Protein AF-I1BUH9-F1 (afdb_monomer_lite)

Foldseek 3Di:
DDDDDDPDDPPPDLALVPDDLDDDQPDWDWDFDQPPPPPPDDDDDDDDDDPPPPVRPRPRDTDRSVVVSVVVSVVVVVVSVVVVVVVVVVVVVVVVVVVVVVVVVVVVVVVVVVVVVVVVVVD

Secondary structure (DSSP, 8-state):
------S-------SGGGS-----TTS-EEEE---------------------------EEEE-HHHHHHHHHHHHHHHHHHHHHHHHHHHHHHHHHHHHHHHHHHHHHHHHHHHHHHHHH--

Structure (mmCIF, N/CA/C/O backbone):
data_AF-I1BUH9-F1
#
_entry.id   AF-I1BUH9-F1
#
loop_
_atom_site.group_PDB
_atom_site.id
_atom_site.type_symbol
_atom_site.label_atom_id
_atom_site.label_alt_id
_atom_site.label_comp_id
_atom_site.label_asym_id
_atom_site.label_entity_id
_atom_site.label_seq_id
_atom_site.pdbx_PDB_ins_code
_atom_site.Cartn_x
_atom_site.Cartn_y
_atom_site.Cartn_z
_atom_site.occupancy
_atom_site.B_iso_or_equiv
_atom_site.auth_seq_id
_atom_site.auth_comp_id
_atom_site.auth_asym_id
_atom_site.auth_atom_id
_atom_site.pdbx_PDB_model_num
ATOM 1 N N . MET A 1 1 ? 10.514 -6.310 28.762 1.00 48.34 1 MET A N 1
ATOM 2 C CA . MET A 1 1 ? 10.705 -7.370 27.747 1.00 48.34 1 MET A CA 1
ATOM 3 C C . MET A 1 1 ? 9.569 -7.241 26.749 1.00 48.34 1 MET A C 1
ATOM 5 O O . MET A 1 1 ? 8.426 -7.324 27.171 1.00 48.34 1 MET A O 1
ATOM 9 N N . LEU A 1 2 ? 9.858 -6.947 25.480 1.00 40.00 2 LEU A N 1
ATOM 10 C CA . LEU A 1 2 ? 8.830 -6.921 24.435 1.00 40.00 2 LEU A CA 1
ATOM 11 C C . LEU A 1 2 ? 8.452 -8.368 24.083 1.00 40.00 2 LEU A C 1
ATOM 13 O O . LEU A 1 2 ? 9.359 -9.196 23.963 1.00 40.00 2 LEU A O 1
ATOM 17 N N . PRO A 1 3 ? 7.158 -8.701 23.948 1.00 53.91 3 PRO A N 1
ATOM 18 C CA . PRO A 1 3 ? 6.758 -10.034 23.524 1.00 53.91 3 PRO A CA 1
ATOM 19 C C . PRO A 1 3 ? 7.336 -10.329 22.133 1.00 53.91 3 PRO A C 1
ATOM 21 O O . PRO A 1 3 ? 7.270 -9.502 21.224 1.00 53.91 3 PRO A O 1
ATOM 24 N N . ASN A 1 4 ? 7.943 -11.508 21.979 1.00 46.31 4 ASN A N 1
ATOM 25 C CA . ASN A 1 4 ? 8.429 -11.990 20.690 1.00 46.31 4 ASN A CA 1
ATOM 26 C C . ASN A 1 4 ? 7.223 -12.310 19.803 1.00 46.31 4 ASN A C 1
ATOM 28 O O . ASN A 1 4 ? 6.601 -13.362 19.949 1.00 46.31 4 ASN A O 1
ATOM 32 N N . PHE A 1 5 ? 6.895 -11.406 18.883 1.00 53.19 5 PHE A N 1
ATOM 33 C CA . PHE A 1 5 ? 5.903 -11.676 17.851 1.00 53.19 5 PHE A CA 1
ATOM 34 C C . PHE A 1 5 ? 6.463 -12.690 16.836 1.00 53.19 5 PHE A C 1
ATOM 36 O O . PHE A 1 5 ? 7.643 -12.603 16.474 1.00 53.19 5 PHE A O 1
ATOM 43 N N . PRO A 1 6 ? 5.657 -13.666 16.375 1.00 52.69 6 PRO A N 1
ATOM 44 C CA . PRO A 1 6 ? 6.102 -14.630 15.380 1.00 52.69 6 PRO A CA 1
ATOM 45 C C . PRO A 1 6 ? 6.550 -13.909 14.101 1.00 52.69 6 PRO A C 1
ATOM 47 O O . PRO A 1 6 ? 5.875 -13.023 13.585 1.00 52.69 6 PRO A O 1
ATOM 50 N N . LYS A 1 7 ? 7.738 -14.275 13.615 1.00 48.59 7 LYS A N 1
ATOM 51 C CA . LYS A 1 7 ? 8.553 -13.510 12.653 1.00 48.59 7 LYS A CA 1
ATOM 52 C C . LYS A 1 7 ? 8.069 -13.605 11.196 1.00 48.59 7 LYS A C 1
ATOM 54 O O . LYS A 1 7 ? 8.751 -13.154 10.281 1.00 48.59 7 LYS A O 1
ATOM 59 N N . ASN A 1 8 ? 6.920 -14.225 10.960 1.00 48.66 8 ASN A N 1
ATOM 60 C CA . ASN A 1 8 ? 6.481 -14.623 9.632 1.00 48.66 8 ASN A CA 1
ATOM 61 C C . ASN A 1 8 ? 4.973 -14.855 9.653 1.00 48.66 8 ASN A C 1
ATOM 63 O O . ASN A 1 8 ? 4.498 -15.987 9.697 1.00 48.66 8 ASN A O 1
ATOM 67 N N . PHE A 1 9 ? 4.231 -13.753 9.644 1.00 54.16 9 PHE A N 1
ATOM 68 C CA . PHE A 1 9 ? 2.841 -13.780 9.232 1.00 54.16 9 PHE A CA 1
ATOM 69 C C . PHE A 1 9 ? 2.788 -13.640 7.705 1.00 54.16 9 PHE A C 1
ATOM 71 O O . PHE A 1 9 ? 3.285 -12.654 7.158 1.00 54.16 9 PHE A O 1
ATOM 78 N N . ASP A 1 10 ? 2.198 -14.620 7.016 1.00 55.09 10 ASP A N 1
ATOM 79 C CA . ASP A 1 10 ? 1.766 -14.469 5.621 1.00 55.09 10 ASP A CA 1
ATOM 80 C C . ASP A 1 10 ? 0.558 -13.512 5.601 1.00 55.09 10 ASP A C 1
ATOM 82 O O . ASP A 1 10 ? -0.599 -13.923 5.548 1.00 55.09 10 ASP A O 1
ATOM 86 N N . ASN A 1 11 ? 0.823 -12.207 5.701 1.00 59.75 11 ASN A N 1
ATOM 87 C CA . ASN A 1 11 ? -0.192 -11.150 5.771 1.00 59.75 11 ASN A CA 1
ATOM 88 C C . ASN A 1 11 ? -0.791 -10.829 4.394 1.00 59.75 11 ASN A C 1
ATOM 90 O O . ASN A 1 11 ? -0.852 -9.676 3.987 1.00 59.75 11 ASN A O 1
ATOM 94 N N . LYS A 1 12 ? -1.274 -11.834 3.656 1.00 68.94 12 LYS A N 1
ATOM 95 C CA . LYS A 1 12 ? -2.058 -11.606 2.425 1.00 68.94 12 LYS A CA 1
ATOM 96 C C . LYS A 1 12 ? -3.529 -11.324 2.725 1.00 68.94 12 LYS A C 1
ATOM 98 O O . LYS A 1 12 ? -4.418 -11.812 2.028 1.00 68.94 12 LYS A O 1
ATOM 103 N N . VAL A 1 13 ? -3.780 -10.577 3.794 1.00 69.75 13 VAL A N 1
ATOM 104 C CA . VAL A 1 13 ? -5.131 -10.169 4.160 1.00 69.75 13 VAL A CA 1
ATOM 105 C C . VAL A 1 13 ? -5.577 -9.137 3.136 1.00 69.75 13 VAL A C 1
ATOM 107 O O . VAL A 1 13 ? -4.898 -8.146 2.912 1.00 69.75 13 VAL A O 1
ATOM 110 N N . THR A 1 14 ? -6.690 -9.410 2.467 1.00 75.69 14 THR A N 1
ATOM 111 C CA . THR A 1 14 ? -7.263 -8.520 1.436 1.00 75.69 14 THR A CA 1
ATOM 112 C C . THR A 1 14 ? -8.540 -7.841 1.909 1.00 75.69 14 THR A C 1
ATOM 114 O O . THR A 1 14 ? -9.010 -6.898 1.281 1.00 75.69 14 THR A O 1
ATOM 117 N N . ASP A 1 15 ? -9.088 -8.310 3.028 1.00 80.19 15 ASP A N 1
ATOM 118 C CA . ASP A 1 15 ? -10.300 -7.797 3.642 1.00 80.19 15 ASP A CA 1
ATOM 119 C C . ASP A 1 15 ? -10.179 -7.913 5.166 1.00 80.19 15 ASP A C 1
ATOM 121 O O . ASP A 1 15 ? -9.727 -8.929 5.699 1.00 80.19 15 ASP A O 1
ATOM 125 N N . VAL A 1 16 ? -10.621 -6.876 5.872 1.00 83.00 16 VAL A N 1
ATOM 126 C CA . VAL A 1 16 ? -10.657 -6.820 7.336 1.00 83.00 16 VAL A CA 1
ATOM 127 C C . VAL A 1 16 ? -11.573 -7.889 7.931 1.00 83.00 16 VAL A C 1
ATOM 129 O O . VAL A 1 16 ? -11.365 -8.294 9.072 1.00 83.00 16 VAL A O 1
ATOM 132 N N . SER A 1 17 ? -12.539 -8.414 7.169 1.00 83.25 17 SER A N 1
ATOM 133 C CA . SER A 1 17 ? -13.363 -9.562 7.583 1.00 83.25 17 SER A CA 1
ATOM 134 C C . SER A 1 17 ? -12.554 -10.832 7.894 1.00 83.25 17 SER A C 1
ATOM 136 O O . SER A 1 17 ? -13.023 -11.684 8.646 1.00 83.25 17 SER A O 1
ATOM 138 N N . GLN A 1 18 ? -11.333 -10.949 7.361 1.00 82.88 18 GLN A N 1
ATOM 139 C CA . GLN A 1 18 ? -10.429 -12.080 7.595 1.00 82.88 18 GLN A CA 1
ATOM 140 C C . GLN A 1 18 ? -9.637 -11.946 8.907 1.00 82.88 18 GLN A C 1
ATOM 142 O O . GLN A 1 18 ? -9.008 -12.912 9.342 1.00 82.88 18 GLN A O 1
ATOM 147 N N . LEU A 1 19 ? -9.646 -10.767 9.540 1.00 79.81 19 LEU A N 1
ATOM 148 C CA . LEU A 1 19 ? -8.978 -10.537 10.817 1.00 79.81 19 LEU A CA 1
ATOM 149 C C . LEU A 1 19 ? -9.874 -11.003 11.967 1.00 79.81 19 LEU A C 1
ATOM 151 O O . LEU A 1 19 ? -11.001 -10.530 12.121 1.00 79.81 19 LEU A O 1
ATOM 155 N N . ASN A 1 20 ? -9.354 -11.890 12.818 1.00 80.44 20 ASN A N 1
ATOM 156 C CA . ASN A 1 20 ? -10.025 -12.214 14.071 1.00 80.44 20 ASN A CA 1
ATOM 157 C C . ASN A 1 20 ? -9.719 -11.128 15.114 1.00 80.44 20 ASN A C 1
ATOM 159 O O . ASN A 1 20 ? -8.667 -11.149 15.748 1.00 80.44 20 ASN A O 1
ATOM 163 N N . LEU A 1 21 ? -10.635 -10.167 15.251 1.00 80.31 21 LEU A N 1
ATOM 164 C CA . LEU A 1 21 ? -10.574 -9.086 16.243 1.00 80.31 21 LEU A CA 1
ATOM 165 C C . LEU A 1 21 ? -11.442 -9.384 17.477 1.00 80.31 21 LEU A C 1
ATOM 167 O O . LEU A 1 21 ? -11.951 -8.460 18.115 1.00 80.31 21 LEU A O 1
ATOM 171 N N . GLU A 1 22 ? -11.689 -10.663 17.761 1.00 77.81 22 GLU A N 1
ATOM 172 C CA . GLU A 1 22 ? -12.429 -11.086 18.945 1.00 77.81 22 GLU A CA 1
ATOM 173 C C . GLU A 1 22 ? -11.651 -10.711 20.211 1.00 77.81 22 GLU A C 1
ATOM 175 O O . GLU A 1 22 ? -10.455 -10.973 20.340 1.00 77.81 22 GLU A O 1
ATOM 180 N N . ALA A 1 23 ? -12.347 -10.047 21.127 1.00 69.88 23 ALA A N 1
ATOM 181 C CA . ALA A 1 23 ? -11.841 -9.634 22.423 1.00 69.88 23 ALA A CA 1
ATOM 182 C C . ALA A 1 23 ? -12.916 -9.956 23.462 1.00 69.88 23 ALA A C 1
ATOM 184 O O . ALA A 1 23 ? -14.107 -9.873 23.151 1.00 69.88 23 ALA A O 1
ATOM 185 N N . ASP A 1 24 ? -12.500 -10.326 24.671 1.00 74.56 24 ASP A N 1
ATOM 186 C CA . ASP A 1 24 ? -13.423 -10.495 25.788 1.00 74.56 24 ASP A CA 1
ATOM 187 C C . ASP A 1 24 ? -13.983 -9.123 26.178 1.00 74.56 24 ASP A C 1
ATOM 189 O O . ASP A 1 24 ? -13.287 -8.289 26.749 1.00 74.56 24 ASP A O 1
ATOM 193 N N . GLU A 1 25 ? -15.242 -8.877 25.817 1.00 69.19 25 GLU A N 1
ATOM 194 C CA . GLU A 1 25 ? -15.931 -7.607 26.063 1.00 69.19 25 GLU A CA 1
ATOM 195 C C . GLU A 1 25 ? -16.269 -7.402 27.556 1.00 69.19 25 GLU A C 1
ATOM 197 O O . GLU A 1 25 ? -16.753 -6.333 27.926 1.00 69.19 25 GLU A O 1
ATOM 202 N N . SER A 1 26 ? -16.035 -8.406 28.417 1.00 67.12 26 SER A N 1
ATOM 203 C CA . SER A 1 26 ? -16.281 -8.325 29.864 1.00 67.12 26 SER A CA 1
ATOM 204 C C . SER A 1 26 ? -15.111 -7.747 30.667 1.00 67.12 26 SER A C 1
ATOM 206 O O . SER A 1 26 ? -15.296 -7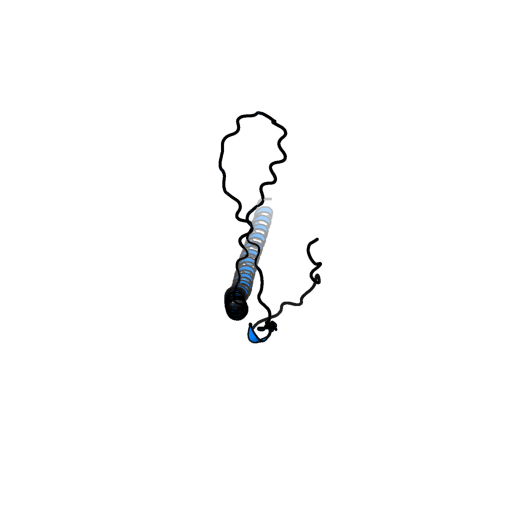.348 31.821 1.00 67.12 26 SER A O 1
ATOM 208 N N . GLU A 1 27 ? -13.923 -7.674 30.066 1.00 66.88 27 GLU A N 1
ATOM 209 C CA . GLU A 1 27 ? -12.716 -7.146 30.696 1.00 66.88 27 GLU A CA 1
ATOM 210 C C . GLU A 1 27 ? -12.583 -5.641 30.399 1.00 66.88 27 GLU A C 1
ATOM 212 O O . GLU A 1 27 ? -13.102 -5.137 29.409 1.00 66.88 27 GLU A O 1
ATOM 217 N N . MET A 1 28 ? -11.933 -4.871 31.269 1.00 67.94 28 MET A N 1
ATOM 218 C CA . MET A 1 28 ? -11.683 -3.448 31.022 1.00 67.94 28 MET A CA 1
ATOM 219 C C . MET A 1 28 ? -10.186 -3.255 30.787 1.00 67.94 28 MET A C 1
ATOM 221 O O . MET A 1 28 ? -9.378 -3.607 31.644 1.00 67.94 28 MET A O 1
ATOM 225 N N . ILE A 1 29 ? -9.800 -2.712 29.627 1.00 69.44 29 ILE A N 1
ATOM 226 C CA . ILE A 1 29 ? -8.384 -2.490 29.308 1.00 69.44 29 ILE A CA 1
ATOM 227 C C . ILE A 1 29 ? -7.918 -1.208 30.002 1.00 69.44 29 ILE A C 1
ATOM 229 O O . ILE A 1 29 ? -8.433 -0.119 29.741 1.00 69.44 29 ILE A O 1
ATOM 233 N N . VAL A 1 30 ? -6.920 -1.346 30.875 1.00 67.31 30 VAL A N 1
ATOM 234 C CA . VAL A 1 30 ? -6.196 -0.220 31.476 1.00 67.31 30 VAL A CA 1
ATOM 235 C C . VAL A 1 30 ? -5.092 0.210 30.513 1.00 67.31 30 VAL A C 1
ATOM 237 O O . VAL A 1 30 ? -4.158 -0.552 30.249 1.00 67.31 30 VAL A O 1
ATOM 240 N N . CYS A 1 31 ? -5.175 1.431 29.986 1.00 67.56 31 CYS A N 1
ATOM 241 C CA . CYS A 1 31 ? -4.102 2.023 29.195 1.00 67.56 31 CYS A CA 1
ATOM 242 C C . CYS A 1 31 ? -3.233 2.929 30.074 1.00 67.56 31 CYS A C 1
ATOM 244 O O . CYS A 1 31 ? -3.702 3.937 30.600 1.00 67.56 31 CYS A O 1
ATOM 246 N N . TYR A 1 32 ? -1.946 2.598 30.188 1.00 63.91 32 TYR A N 1
ATOM 247 C CA . TYR A 1 32 ? -0.956 3.458 30.835 1.00 63.91 32 TYR A CA 1
ATOM 248 C C . TYR A 1 32 ? -0.379 4.421 29.803 1.00 63.91 32 TYR A C 1
ATOM 250 O O . TYR A 1 32 ? 0.521 4.072 29.037 1.00 63.91 32 TYR A O 1
ATOM 258 N N . THR A 1 33 ? -0.897 5.643 29.759 1.00 64.75 33 THR A N 1
ATOM 259 C CA . THR A 1 33 ? -0.273 6.704 28.969 1.00 64.75 33 THR A CA 1
ATOM 260 C C . THR A 1 33 ? 0.798 7.382 29.808 1.00 64.75 33 THR A C 1
ATOM 262 O O . THR A 1 33 ? 0.496 8.035 30.804 1.00 64.75 33 THR A O 1
ATOM 265 N N . THR A 1 34 ? 2.063 7.245 29.416 1.00 68.25 34 THR A N 1
ATOM 266 C CA . THR A 1 34 ? 3.134 8.065 29.985 1.00 68.25 34 THR A CA 1
ATOM 267 C C . THR A 1 34 ? 3.032 9.454 29.367 1.00 68.25 34 THR A C 1
ATOM 269 O O . THR A 1 34 ? 3.420 9.664 28.218 1.00 68.25 34 THR A O 1
ATOM 272 N N . SER A 1 35 ? 2.472 10.407 30.107 1.00 62.06 35 SER A N 1
ATOM 273 C CA . SER A 1 35 ? 2.553 11.824 29.772 1.00 62.06 35 SER A CA 1
ATOM 274 C C . SER A 1 35 ? 4.013 12.254 29.908 1.00 62.06 35 SER A C 1
ATOM 276 O O . SER A 1 35 ? 4.491 12.575 30.991 1.00 62.06 35 SER A O 1
ATOM 278 N N . ALA A 1 36 ? 4.758 12.217 28.802 1.00 57.59 36 ALA A N 1
ATOM 279 C CA . ALA A 1 36 ? 6.030 12.914 28.728 1.00 57.59 36 ALA A CA 1
ATOM 280 C C . ALA A 1 36 ? 5.724 14.407 28.894 1.00 57.59 36 ALA A C 1
ATOM 282 O O . ALA A 1 36 ? 5.165 15.045 28.005 1.00 57.59 36 ALA A O 1
ATOM 283 N N . THR A 1 37 ? 5.999 14.954 30.075 1.00 49.44 37 THR A N 1
ATOM 284 C CA . THR A 1 37 ? 5.977 16.395 30.290 1.00 49.44 37 THR A CA 1
ATOM 285 C C . THR A 1 37 ? 7.128 16.977 29.488 1.00 49.44 37 THR A C 1
ATOM 287 O O . THR A 1 37 ? 8.293 16.764 29.820 1.00 49.44 37 THR A O 1
ATOM 290 N N . ASN A 1 38 ? 6.795 17.677 28.407 1.00 50.69 38 ASN A N 1
ATOM 291 C CA . ASN A 1 38 ? 7.728 18.441 27.588 1.00 50.69 38 ASN A CA 1
ATOM 292 C C . ASN A 1 38 ? 8.243 19.640 28.410 1.00 50.69 38 ASN A C 1
ATOM 294 O O . ASN A 1 38 ? 7.873 20.779 28.140 1.00 50.69 38 ASN A O 1
ATOM 298 N N . ASN A 1 39 ? 9.045 19.405 29.448 1.00 51.44 39 ASN A N 1
ATOM 299 C CA . ASN A 1 39 ? 9.816 20.474 30.068 1.00 51.44 39 ASN A CA 1
ATOM 300 C C . ASN A 1 39 ? 11.027 20.732 29.172 1.00 51.44 39 ASN A C 1
ATOM 302 O O . ASN A 1 39 ? 12.093 20.140 29.326 1.00 51.44 39 ASN A O 1
ATOM 306 N N . GLU A 1 40 ? 10.824 21.594 28.180 1.00 52.09 40 GLU A N 1
ATOM 307 C CA . GLU A 1 40 ? 11.897 22.377 27.582 1.00 52.09 40 GLU A CA 1
ATOM 308 C C . GLU A 1 40 ? 12.394 23.349 28.664 1.00 52.09 40 GLU A C 1
ATOM 310 O O . GLU A 1 40 ? 11.884 24.457 28.793 1.00 52.09 40 GLU A O 1
ATOM 315 N N . GLU A 1 41 ? 13.342 22.914 29.498 1.00 41.16 41 GLU A N 1
ATOM 316 C CA . GLU A 1 41 ? 14.046 23.809 30.415 1.00 41.16 41 GLU A CA 1
ATOM 317 C C . GLU A 1 41 ? 15.557 23.679 30.215 1.00 41.16 41 GLU A C 1
ATOM 319 O O . GLU A 1 41 ? 16.170 22.617 30.317 1.00 41.16 41 GLU A O 1
ATOM 324 N N . THR A 1 42 ? 16.104 24.820 29.821 1.00 43.38 42 THR A N 1
ATOM 325 C CA . THR A 1 42 ? 17.498 25.228 29.707 1.00 43.38 42 THR A CA 1
ATOM 326 C C . THR A 1 42 ? 18.472 24.526 30.649 1.00 43.38 42 THR A C 1
ATOM 328 O O . THR A 1 42 ? 18.273 24.446 31.855 1.00 43.38 42 THR A O 1
ATOM 331 N N . ALA A 1 43 ? 19.602 24.124 30.068 1.00 53.28 43 ALA A N 1
ATOM 332 C CA . ALA A 1 43 ? 20.801 23.733 30.783 1.00 53.28 43 ALA A CA 1
ATOM 333 C C . ALA A 1 43 ? 21.286 24.849 31.723 1.00 53.28 43 ALA A C 1
ATOM 335 O O . ALA A 1 43 ? 21.774 25.878 31.261 1.00 53.28 43 ALA A O 1
ATOM 336 N N . GLU A 1 44 ? 21.262 24.591 33.026 1.00 39.38 44 GLU A N 1
ATOM 337 C CA . GLU A 1 44 ? 22.225 25.160 33.963 1.00 39.38 44 GLU A CA 1
ATOM 338 C C . GLU A 1 44 ? 22.487 24.131 35.066 1.00 39.38 44 GLU A C 1
ATOM 340 O O . GLU A 1 44 ? 21.572 23.585 35.677 1.00 39.38 44 GLU A O 1
ATOM 345 N N . GLY A 1 45 ? 23.756 23.761 35.219 1.00 43.56 45 GLY A N 1
ATOM 346 C CA . GLY A 1 45 ? 24.164 22.669 36.087 1.00 43.56 45 GLY A CA 1
ATOM 347 C C . GLY A 1 45 ? 23.995 22.991 37.567 1.00 43.56 45 GLY A C 1
ATOM 348 O O . GLY A 1 45 ? 24.335 24.083 38.005 1.00 43.56 45 GLY A O 1
ATOM 349 N N . ASN A 1 46 ? 23.554 21.991 38.327 1.00 41.47 46 ASN A N 1
ATOM 350 C CA . ASN A 1 46 ? 24.125 21.571 39.607 1.00 41.47 46 ASN A CA 1
ATOM 351 C C . ASN A 1 46 ? 23.552 20.184 39.934 1.00 41.47 46 ASN A C 1
ATOM 353 O O . ASN A 1 46 ? 22.342 19.985 39.903 1.00 41.47 46 ASN A O 1
ATOM 357 N N . ILE A 1 47 ? 24.431 19.210 40.181 1.00 51.38 47 ILE A N 1
ATOM 358 C CA . ILE A 1 47 ? 24.049 17.871 40.642 1.00 51.38 47 ILE A CA 1
ATOM 359 C C . ILE A 1 47 ? 23.795 17.999 42.142 1.00 51.38 47 ILE A C 1
ATOM 361 O O . ILE A 1 47 ? 24.748 18.117 42.910 1.00 51.38 47 ILE A O 1
ATOM 365 N N . ASP A 1 48 ? 22.522 18.017 42.528 1.00 43.12 48 ASP A N 1
ATOM 366 C CA . ASP A 1 48 ? 22.093 17.759 43.899 1.00 43.12 48 ASP A CA 1
ATOM 367 C C . ASP A 1 48 ? 21.396 16.395 43.928 1.00 43.12 48 ASP A C 1
ATOM 369 O O . ASP A 1 48 ? 20.473 16.124 43.155 1.00 43.12 48 ASP A O 1
ATOM 373 N N . GLU A 1 49 ? 21.916 15.504 44.768 1.00 51.78 49 GLU A N 1
ATOM 374 C CA . GLU A 1 49 ? 21.426 14.144 44.956 1.00 51.78 49 GLU A CA 1
ATOM 375 C C . GLU A 1 49 ? 20.119 14.195 45.746 1.00 51.78 49 GLU A C 1
ATOM 377 O O . GLU A 1 49 ? 20.098 14.101 46.970 1.00 51.78 49 GLU A O 1
ATOM 382 N N . THR A 1 50 ? 18.998 14.320 45.043 1.00 44.81 50 THR A N 1
ATOM 383 C CA . THR A 1 50 ? 17.704 13.946 45.608 1.00 44.81 50 THR A CA 1
ATOM 384 C C . THR A 1 50 ? 17.079 12.934 44.666 1.00 44.81 50 THR A C 1
ATOM 386 O O . THR A 1 50 ? 16.758 13.258 43.525 1.00 44.81 50 THR A O 1
ATOM 389 N N . GLU A 1 51 ? 16.935 11.687 45.121 1.00 51.75 51 GLU A N 1
ATOM 390 C CA . GLU A 1 51 ? 16.022 10.727 44.501 1.00 51.75 51 GLU A CA 1
ATOM 391 C C . GLU A 1 51 ? 14.594 11.276 44.657 1.00 51.75 51 GLU A C 1
ATOM 393 O O . GLU A 1 51 ? 13.819 10.847 45.514 1.00 51.75 51 GLU A O 1
ATOM 398 N N . GLU A 1 52 ? 14.232 12.265 43.837 1.00 40.69 52 GLU A N 1
ATOM 399 C CA . GLU A 1 52 ? 12.839 12.527 43.542 1.00 40.69 52 GLU A CA 1
ATOM 400 C C . GLU A 1 52 ? 12.343 11.313 42.769 1.00 40.69 52 GLU A C 1
ATOM 402 O O . GLU A 1 52 ? 12.482 11.174 41.554 1.00 40.69 52 GLU A O 1
ATOM 407 N N . ASN A 1 53 ? 11.744 10.404 43.526 1.00 48.94 53 ASN A N 1
ATOM 408 C CA . ASN A 1 53 ? 10.580 9.673 43.086 1.00 48.94 53 ASN A CA 1
ATOM 409 C C . ASN A 1 53 ? 9.591 10.686 42.470 1.00 48.94 53 ASN A C 1
ATOM 411 O O . ASN A 1 53 ? 8.663 11.170 43.124 1.00 48.94 53 ASN A O 1
ATOM 415 N N . VAL A 1 54 ? 9.792 11.015 41.194 1.00 46.38 54 VAL A N 1
ATOM 416 C CA . VAL A 1 54 ? 8.734 11.520 40.340 1.00 46.38 54 VAL A CA 1
ATOM 417 C C . VAL A 1 54 ? 7.788 10.340 40.206 1.00 46.38 54 VAL A C 1
ATOM 419 O O . VAL A 1 54 ? 7.927 9.500 39.315 1.00 46.38 54 VAL A O 1
ATOM 422 N N . ASN A 1 55 ? 6.849 10.250 41.148 1.00 52.50 55 ASN A N 1
ATOM 423 C CA . ASN A 1 55 ? 5.648 9.446 41.026 1.00 52.50 55 ASN A CA 1
ATOM 424 C C . ASN A 1 55 ? 4.962 9.986 39.770 1.00 52.50 55 ASN A C 1
ATOM 426 O O . ASN A 1 55 ? 4.167 10.925 39.837 1.00 52.50 55 ASN A O 1
ATOM 430 N N . THR A 1 56 ? 5.348 9.462 38.605 1.00 51.56 56 THR A N 1
ATOM 431 C CA . THR A 1 56 ? 4.657 9.718 37.351 1.00 51.56 56 THR A CA 1
ATOM 432 C C . THR A 1 56 ? 3.221 9.311 37.627 1.00 51.56 56 THR A C 1
ATOM 434 O O . THR A 1 56 ? 2.938 8.142 37.883 1.00 51.56 56 THR A O 1
ATOM 437 N N . LYS A 1 57 ? 2.322 10.296 37.724 1.00 53.59 57 LYS A N 1
ATOM 438 C CA . LYS A 1 57 ? 0.888 10.043 37.817 1.00 53.59 57 LYS A CA 1
ATOM 439 C C . LYS A 1 57 ? 0.523 9.391 36.495 1.00 53.59 57 LYS A C 1
ATOM 441 O O . LYS A 1 57 ? 0.319 10.072 35.496 1.00 53.59 57 LYS A O 1
ATOM 446 N N . GLN A 1 58 ? 0.596 8.068 36.463 1.00 55.75 58 GLN A N 1
ATOM 447 C CA . GLN A 1 58 ? 0.078 7.289 35.363 1.00 55.75 58 GLN A CA 1
ATOM 448 C C . GLN A 1 58 ? -1.432 7.418 35.486 1.00 55.75 58 GLN A C 1
ATOM 450 O O . GLN A 1 58 ? -2.047 6.751 36.313 1.00 55.75 58 GLN A O 1
ATOM 455 N N . ASP A 1 59 ? -2.005 8.363 34.747 1.00 58.41 59 ASP A N 1
ATOM 456 C CA . ASP A 1 59 ? -3.451 8.435 34.610 1.00 58.41 59 ASP A CA 1
ATOM 457 C C . ASP A 1 59 ? -3.881 7.144 33.910 1.00 58.41 59 ASP A C 1
ATOM 459 O O . ASP A 1 59 ? -3.594 6.926 32.730 1.00 58.41 59 ASP A O 1
ATOM 463 N N . GLU A 1 60 ? -4.498 6.244 34.677 1.00 61.09 60 GLU A N 1
ATOM 464 C CA . GLU A 1 60 ? -5.125 5.037 34.154 1.00 61.09 60 GLU A CA 1
ATOM 465 C C . GLU A 1 60 ? -6.298 5.470 33.276 1.00 61.09 60 GLU A C 1
ATOM 467 O O . GLU A 1 60 ? -7.368 5.844 33.764 1.00 61.09 60 GLU A O 1
ATOM 472 N N . GLN A 1 61 ? -6.086 5.465 31.961 1.00 66.62 61 GLN A N 1
ATOM 473 C CA . GLN A 1 61 ? -7.152 5.747 31.019 1.00 66.62 61 GLN A CA 1
ATOM 474 C C . GLN A 1 61 ? -7.894 4.446 30.736 1.00 66.62 61 GLN A C 1
ATOM 476 O O . GLN A 1 61 ? -7.365 3.523 30.114 1.00 66.62 61 GLN A O 1
ATOM 481 N N . TYR A 1 62 ? -9.133 4.383 31.206 1.00 66.44 62 TYR A N 1
ATOM 482 C CA . TYR A 1 62 ? -10.042 3.294 30.892 1.00 66.44 62 TYR A CA 1
ATOM 483 C C . TYR A 1 62 ? -10.653 3.527 29.516 1.00 66.44 62 TYR A C 1
ATOM 485 O O . TYR A 1 62 ? -11.358 4.515 29.300 1.00 66.44 62 TYR A O 1
ATOM 493 N N . VAL A 1 63 ? -10.342 2.636 28.576 1.00 69.06 63 VAL A N 1
ATOM 494 C CA . VAL A 1 63 ? -10.848 2.704 27.202 1.00 69.06 63 VAL A CA 1
ATOM 495 C C . VAL A 1 63 ? -11.803 1.540 26.975 1.00 69.06 63 VAL A C 1
ATOM 497 O O . VAL A 1 63 ? -11.489 0.396 27.303 1.00 69.06 63 VAL A O 1
ATOM 500 N N . ASP A 1 64 ? -12.974 1.837 26.416 1.00 81.94 64 ASP A N 1
ATOM 501 C CA . ASP A 1 64 ? -13.972 0.827 26.076 1.00 81.94 64 ASP A CA 1
ATOM 502 C C . ASP A 1 64 ? -13.414 -0.140 25.016 1.00 81.94 64 ASP A C 1
ATOM 504 O O . ASP A 1 64 ? -12.978 0.274 23.936 1.00 81.94 64 ASP A O 1
ATOM 508 N N . ILE A 1 65 ? -13.440 -1.442 25.316 1.00 83.00 65 ILE A N 1
ATOM 509 C CA . ILE A 1 65 ? -12.984 -2.505 24.411 1.00 83.00 65 ILE A CA 1
ATOM 510 C C . ILE A 1 65 ? -13.761 -2.470 23.094 1.00 83.00 65 ILE A C 1
ATOM 512 O O . ILE A 1 65 ? -13.173 -2.676 22.025 1.00 83.00 65 ILE A O 1
ATOM 516 N N . VAL A 1 66 ? -15.061 -2.167 23.141 1.00 83.12 66 VAL A N 1
ATOM 517 C CA . VAL A 1 66 ? -15.904 -2.092 21.942 1.00 83.12 66 VAL A CA 1
ATOM 518 C C . VAL A 1 66 ? -15.430 -0.959 21.032 1.00 83.12 66 VAL A C 1
ATOM 520 O O . VAL A 1 66 ? -15.301 -1.146 19.816 1.00 83.12 66 VAL A O 1
ATOM 523 N N . GLU A 1 67 ? -15.110 0.197 21.615 1.00 85.62 67 GLU A N 1
ATOM 524 C CA . GLU A 1 67 ? -14.557 1.338 20.890 1.00 85.62 67 GLU A CA 1
ATOM 525 C C . GLU A 1 67 ? -13.156 1.039 20.337 1.00 85.62 67 GLU A C 1
ATOM 527 O O . GLU A 1 67 ? -12.890 1.307 19.161 1.00 85.62 67 GLU A O 1
ATOM 532 N N . CYS A 1 68 ? -12.279 0.421 21.133 1.00 84.50 68 CYS A N 1
ATOM 533 C CA . CYS A 1 68 ? -10.952 -0.019 20.695 1.00 84.50 68 CYS A CA 1
ATOM 534 C C . CYS A 1 68 ? -11.032 -0.946 19.481 1.00 84.50 68 CYS A C 1
ATOM 536 O O . CYS A 1 68 ? -10.358 -0.707 18.477 1.00 84.50 68 CYS A O 1
ATOM 538 N N . ARG A 1 69 ? -11.898 -1.966 19.525 1.00 85.31 69 ARG A N 1
ATOM 539 C CA . ARG A 1 69 ? -12.098 -2.898 18.407 1.00 85.31 69 ARG A CA 1
ATOM 540 C C . ARG A 1 69 ? -12.567 -2.174 17.150 1.00 85.31 69 ARG A C 1
ATOM 542 O O . ARG A 1 69 ? -12.099 -2.476 16.051 1.00 85.31 69 ARG A O 1
ATOM 549 N N . LYS A 1 70 ? -13.485 -1.217 17.301 1.00 88.88 70 LYS A N 1
ATOM 550 C CA . LYS A 1 70 ? -13.981 -0.407 16.185 1.00 88.88 70 LYS A CA 1
ATOM 551 C C . LYS A 1 70 ? -12.858 0.419 15.554 1.00 88.88 70 LYS A C 1
ATOM 553 O O . LYS A 1 70 ? -12.667 0.339 14.344 1.00 88.88 70 LYS A O 1
ATOM 558 N N . ARG A 1 71 ? -12.079 1.146 16.360 1.00 90.75 71 ARG A N 1
ATOM 559 C CA . ARG A 1 71 ? -10.938 1.945 15.876 1.00 90.75 71 ARG A CA 1
ATOM 560 C C . ARG A 1 71 ? -9.884 1.076 15.193 1.00 90.75 71 ARG A C 1
ATOM 562 O O . ARG A 1 71 ? -9.330 1.468 14.172 1.00 90.75 71 ARG A O 1
ATOM 569 N N . LEU A 1 72 ? -9.632 -0.118 15.728 1.00 89.25 72 LEU A N 1
ATOM 570 C CA . LEU A 1 72 ? -8.693 -1.069 15.141 1.00 89.25 72 LEU A CA 1
ATOM 571 C C . LEU A 1 72 ? -9.167 -1.538 13.757 1.00 89.25 72 LEU A C 1
ATOM 573 O O . LEU A 1 72 ? -8.381 -1.543 12.813 1.00 89.25 72 LEU A O 1
ATOM 577 N N . ARG A 1 73 ? -10.459 -1.870 13.618 1.00 90.81 73 ARG A N 1
ATOM 578 C CA . ARG A 1 73 ? -11.079 -2.211 12.328 1.00 90.81 73 ARG A CA 1
ATOM 579 C C . ARG A 1 73 ? -10.893 -1.084 11.309 1.00 90.81 73 ARG A C 1
ATOM 581 O O . ARG A 1 73 ? -10.379 -1.343 10.228 1.00 90.81 73 ARG A O 1
ATOM 588 N N . GLU A 1 74 ? -11.239 0.150 11.671 1.00 92.44 74 GLU A N 1
ATOM 589 C CA . GLU A 1 74 ? -11.102 1.327 10.794 1.00 92.44 74 GLU A CA 1
ATOM 590 C C . GLU A 1 74 ? -9.641 1.573 10.371 1.00 92.44 74 GLU A C 1
ATOM 592 O O . GLU A 1 74 ? -9.359 1.891 9.211 1.00 92.44 74 GLU A O 1
ATOM 597 N N . ALA A 1 75 ? -8.688 1.386 11.290 1.00 90.69 75 ALA A N 1
ATOM 598 C CA . ALA A 1 75 ? -7.265 1.510 10.989 1.00 90.69 75 ALA A CA 1
ATOM 599 C C . ALA A 1 75 ? -6.809 0.456 9.966 1.00 90.69 75 ALA A C 1
ATOM 601 O O . ALA A 1 75 ? -6.128 0.799 9.000 1.00 90.69 75 ALA A O 1
ATOM 602 N N . TYR A 1 76 ? -7.223 -0.804 10.131 1.00 89.12 76 TYR A N 1
ATOM 603 C CA . TYR A 1 76 ? -6.913 -1.865 9.169 1.00 89.12 76 TYR A CA 1
ATOM 604 C C . TYR A 1 76 ? -7.574 -1.642 7.808 1.00 89.12 76 TYR A C 1
ATOM 606 O O . TYR A 1 76 ? -6.922 -1.852 6.789 1.00 89.12 76 TYR A O 1
ATOM 614 N N . GLU A 1 77 ? -8.823 -1.171 7.772 1.00 89.38 77 GLU A N 1
ATOM 615 C CA . GLU A 1 77 ? -9.504 -0.813 6.519 1.00 89.38 77 GLU A CA 1
ATOM 616 C C . GLU A 1 77 ? -8.725 0.280 5.781 1.00 89.38 77 GLU A C 1
ATOM 618 O O . GLU A 1 77 ? -8.497 0.186 4.576 1.00 89.38 77 GLU A O 1
ATOM 623 N N . THR A 1 78 ? -8.244 1.279 6.523 1.00 89.44 78 THR A N 1
ATOM 624 C CA . THR A 1 78 ? -7.430 2.368 5.978 1.00 89.44 78 THR A CA 1
ATOM 625 C C . THR A 1 78 ? -6.104 1.852 5.421 1.00 89.44 78 THR A C 1
ATOM 627 O O . THR A 1 78 ? -5.740 2.196 4.299 1.00 89.44 78 THR A O 1
ATOM 630 N N . ILE A 1 79 ? -5.387 1.010 6.172 1.00 86.69 79 ILE A N 1
ATOM 631 C CA . ILE A 1 79 ? -4.107 0.433 5.734 1.00 86.69 79 ILE A CA 1
ATOM 632 C C . ILE A 1 79 ? -4.303 -0.390 4.456 1.00 86.69 79 ILE A C 1
ATOM 634 O O . ILE A 1 79 ? -3.609 -0.145 3.470 1.00 86.69 79 ILE A O 1
ATOM 638 N N . LEU A 1 80 ? -5.290 -1.291 4.432 1.00 83.94 80 LEU A N 1
ATOM 639 C CA . LEU A 1 80 ? -5.574 -2.137 3.268 1.00 83.94 80 LEU A CA 1
ATOM 640 C C . LEU A 1 80 ? -5.999 -1.325 2.041 1.00 83.94 80 LEU A C 1
ATOM 642 O O . LEU A 1 80 ? -5.575 -1.628 0.924 1.00 83.94 80 LEU A O 1
ATOM 646 N N . MET A 1 81 ? -6.792 -0.267 2.238 1.00 81.81 81 MET A N 1
ATOM 647 C CA . MET A 1 81 ? -7.188 0.639 1.160 1.00 81.81 81 MET A CA 1
ATOM 648 C C . MET A 1 81 ? -5.979 1.300 0.492 1.00 81.81 81 MET A C 1
ATOM 650 O O . MET A 1 81 ? -6.035 1.556 -0.707 1.00 81.81 81 MET A O 1
ATOM 654 N N . TYR A 1 82 ? -4.902 1.586 1.229 1.00 76.69 82 TYR A N 1
ATOM 655 C CA . TYR A 1 82 ? -3.691 2.184 0.660 1.00 76.69 82 TYR A CA 1
ATOM 656 C C . TYR A 1 82 ? -2.677 1.151 0.162 1.00 76.69 82 TYR A C 1
ATOM 658 O O . TYR A 1 82 ? -1.979 1.425 -0.810 1.00 76.69 82 TYR A O 1
ATOM 666 N N . GLU A 1 83 ? -2.609 -0.037 0.758 1.00 77.31 83 GLU A N 1
ATOM 667 C CA . GLU A 1 83 ? -1.662 -1.084 0.362 1.00 77.31 83 GLU A CA 1
ATOM 668 C C . GLU A 1 83 ? -1.939 -1.622 -1.054 1.00 77.31 83 GLU A C 1
ATOM 670 O O . GLU A 1 83 ? -1.020 -1.716 -1.870 1.00 77.31 83 GLU A O 1
ATOM 675 N N . VAL A 1 84 ? -3.208 -1.884 -1.398 1.00 69.12 84 VAL A N 1
ATOM 676 C CA . VAL A 1 84 ? -3.584 -2.438 -2.716 1.00 69.12 84 VAL A CA 1
ATOM 677 C C . VAL A 1 84 ? -3.261 -1.481 -3.883 1.00 69.12 84 VAL A C 1
ATOM 679 O O . VAL A 1 84 ? -2.627 -1.913 -4.849 1.00 69.12 84 VAL A O 1
ATOM 682 N N . PRO A 1 85 ? -3.616 -0.179 -3.840 1.00 68.94 85 PRO A N 1
ATOM 683 C CA . PRO A 1 85 ? -3.246 0.767 -4.892 1.00 68.94 85 PRO A CA 1
ATOM 684 C C . PRO A 1 85 ? -1.742 1.015 -5.002 1.00 68.94 85 PRO A C 1
ATOM 686 O O . PRO A 1 85 ? -1.270 1.325 -6.097 1.00 68.94 85 PRO A O 1
ATOM 689 N N . LEU A 1 86 ? -0.994 0.921 -3.895 1.00 71.00 86 LEU A N 1
ATOM 690 C CA . LEU A 1 86 ? 0.457 1.108 -3.911 1.00 71.00 86 LEU A CA 1
ATOM 691 C C . LEU A 1 86 ? 1.150 -0.006 -4.699 1.00 71.00 86 LEU A C 1
ATOM 693 O O . LEU A 1 86 ? 2.005 0.307 -5.524 1.00 71.00 86 LEU A O 1
ATOM 697 N N . ASP A 1 87 ? 0.730 -1.264 -4.543 1.00 78.00 87 ASP A N 1
ATOM 698 C CA . ASP A 1 87 ? 1.284 -2.386 -5.317 1.00 78.00 87 ASP A CA 1
ATOM 699 C C . ASP A 1 87 ? 1.019 -2.226 -6.827 1.00 78.00 87 ASP A C 1
ATOM 701 O O . ASP A 1 87 ? 1.922 -2.359 -7.661 1.00 78.00 87 ASP A O 1
ATOM 705 N N . ASP A 1 88 ? -0.202 -1.833 -7.202 1.00 80.44 88 ASP A N 1
ATOM 706 C CA . ASP A 1 88 ? -0.557 -1.579 -8.602 1.00 80.44 88 ASP A CA 1
ATOM 707 C C . ASP A 1 88 ? 0.199 -0.376 -9.196 1.00 80.44 88 ASP A C 1
ATOM 709 O O . ASP A 1 88 ? 0.629 -0.401 -10.362 1.00 80.44 88 ASP A O 1
ATOM 713 N N . LEU A 1 89 ? 0.393 0.684 -8.405 1.00 85.69 89 LEU A N 1
ATOM 714 C CA . LEU A 1 89 ? 1.158 1.862 -8.805 1.00 85.69 89 LEU A CA 1
ATOM 715 C C . LEU A 1 89 ? 2.641 1.529 -8.988 1.00 85.69 89 LEU A C 1
ATOM 717 O O . LEU A 1 89 ? 3.215 1.876 -10.027 1.00 85.69 89 LEU A O 1
ATOM 721 N N . ASP A 1 90 ? 3.240 0.813 -8.040 1.00 86.31 90 ASP A N 1
ATOM 722 C CA . ASP A 1 90 ? 4.625 0.350 -8.111 1.00 86.31 90 ASP A CA 1
ATOM 723 C C . ASP A 1 90 ? 4.829 -0.560 -9.318 1.00 86.31 90 ASP A C 1
ATOM 725 O O . ASP A 1 90 ? 5.768 -0.376 -10.101 1.00 86.31 90 ASP A O 1
ATOM 729 N N . ARG A 1 91 ? 3.893 -1.481 -9.568 1.00 84.88 91 ARG A N 1
ATOM 730 C CA . ARG A 1 91 ? 3.913 -2.348 -10.749 1.00 84.88 91 ARG A CA 1
ATOM 731 C C . ARG A 1 91 ? 3.873 -1.544 -12.050 1.00 84.88 91 ARG A C 1
ATOM 733 O O . ARG A 1 91 ? 4.596 -1.868 -13.005 1.00 84.88 91 ARG A O 1
ATOM 740 N N . LYS A 1 92 ? 3.062 -0.483 -12.113 1.00 92.12 92 LYS A N 1
ATOM 741 C CA . LYS A 1 92 ? 2.972 0.412 -13.279 1.00 92.12 92 LYS A CA 1
ATOM 742 C C . LYS A 1 92 ? 4.253 1.220 -13.476 1.00 92.12 92 LYS A C 1
ATOM 744 O O . LYS A 1 92 ? 4.761 1.278 -14.602 1.00 92.12 92 LYS A O 1
ATOM 749 N N . LEU A 1 93 ? 4.796 1.794 -12.404 1.00 92.25 93 LEU A N 1
ATOM 750 C CA . LEU A 1 93 ? 6.050 2.545 -12.427 1.00 92.25 93 LEU A CA 1
ATOM 751 C C . LEU A 1 93 ? 7.204 1.652 -12.885 1.00 92.25 93 LEU A C 1
ATOM 753 O O . LEU A 1 93 ? 7.948 1.997 -13.805 1.00 92.25 93 LEU A O 1
ATOM 757 N N . HIS A 1 94 ? 7.294 0.453 -12.318 1.00 92.19 94 HIS A N 1
ATOM 758 C CA . HIS A 1 94 ? 8.315 -0.519 -12.662 1.00 92.19 94 HIS A CA 1
ATOM 759 C C . HIS A 1 94 ? 8.226 -0.932 -14.144 1.00 92.19 94 HIS A C 1
ATOM 761 O O . HIS A 1 94 ? 9.244 -1.017 -14.837 1.00 92.19 94 HIS A O 1
ATOM 767 N N . ARG A 1 95 ? 7.015 -1.118 -14.695 1.00 92.44 95 ARG A N 1
ATOM 768 C CA . ARG A 1 95 ? 6.827 -1.342 -16.142 1.00 92.44 95 ARG A CA 1
ATOM 769 C C . ARG A 1 95 ? 7.327 -0.159 -16.976 1.00 92.44 95 ARG A C 1
ATOM 771 O O . ARG A 1 95 ? 7.960 -0.373 -18.008 1.00 92.44 95 ARG A O 1
ATOM 778 N N . GLN A 1 96 ? 7.057 1.071 -16.546 1.00 96.25 96 GLN A N 1
ATOM 779 C CA . GLN A 1 96 ? 7.466 2.277 -17.265 1.00 96.25 96 GLN A CA 1
ATOM 780 C C . GLN A 1 96 ? 8.987 2.464 -17.281 1.00 96.25 96 GLN A C 1
ATOM 782 O O . GLN A 1 96 ? 9.547 2.783 -18.331 1.00 96.25 96 GLN A O 1
ATOM 787 N N . ILE A 1 97 ? 9.656 2.220 -16.151 1.00 95.56 97 ILE A N 1
ATOM 788 C CA . ILE A 1 97 ? 11.121 2.260 -16.052 1.00 95.56 97 ILE A CA 1
ATOM 789 C C . ILE A 1 97 ? 11.737 1.231 -17.003 1.00 95.56 97 ILE A C 1
ATOM 791 O O . ILE A 1 97 ? 12.628 1.580 -17.776 1.00 95.56 97 ILE A O 1
ATOM 795 N N . ARG A 1 98 ? 11.215 -0.005 -17.022 1.00 95.38 98 ARG A N 1
ATOM 796 C CA . ARG A 1 98 ? 11.700 -1.052 -17.935 1.00 95.38 98 ARG A CA 1
ATOM 797 C C . ARG A 1 98 ? 11.581 -0.660 -19.408 1.00 95.38 98 ARG A C 1
ATOM 799 O O . ARG A 1 98 ? 12.533 -0.864 -20.152 1.00 95.38 98 ARG A O 1
ATOM 806 N N . MET A 1 99 ? 10.460 -0.061 -19.821 1.00 95.38 99 MET A N 1
ATOM 807 C CA . MET A 1 99 ? 10.296 0.415 -21.205 1.00 95.38 99 MET A CA 1
ATOM 808 C C . MET A 1 99 ? 11.307 1.515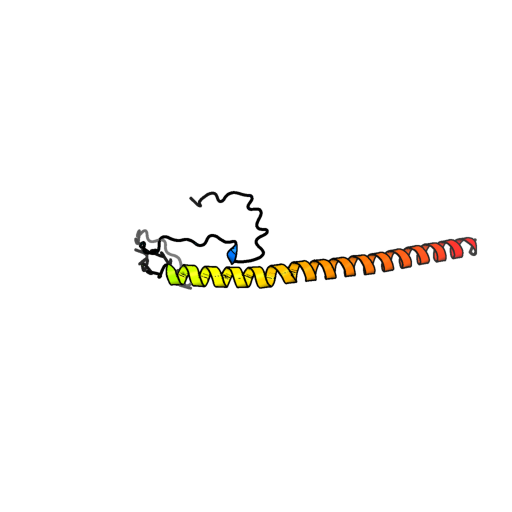 -21.554 1.00 95.38 99 MET A C 1
ATOM 810 O O . MET A 1 99 ? 12.015 1.394 -22.547 1.00 95.38 99 MET A O 1
ATOM 814 N N . ARG A 1 100 ? 11.447 2.545 -20.706 1.00 96.56 100 ARG A N 1
ATOM 815 C CA . ARG A 1 100 ? 12.413 3.635 -20.944 1.00 96.56 100 ARG A CA 1
ATOM 816 C C . ARG A 1 100 ? 13.854 3.139 -21.012 1.00 96.56 100 ARG A C 1
ATOM 818 O O . ARG A 1 100 ? 14.648 3.666 -21.794 1.00 96.56 100 ARG A O 1
ATOM 825 N N . LEU A 1 101 ? 14.195 2.152 -20.185 1.00 95.75 101 LEU A N 1
ATOM 826 C CA . LEU A 1 101 ? 15.520 1.548 -20.191 1.00 95.75 101 LEU A CA 1
ATOM 827 C C . LEU A 1 101 ? 15.766 0.800 -21.505 1.00 95.75 101 LEU A C 1
ATOM 829 O O . LEU A 1 101 ? 16.794 1.025 -22.134 1.00 95.75 101 LEU A O 1
ATOM 833 N N . ALA A 1 102 ? 14.800 -0.006 -21.957 1.00 95.12 102 ALA A N 1
ATOM 834 C CA . ALA A 1 102 ? 14.885 -0.716 -23.232 1.00 95.12 102 ALA A CA 1
ATOM 835 C C . ALA A 1 102 ? 15.044 0.248 -24.424 1.00 95.12 102 ALA A C 1
ATOM 837 O O . ALA A 1 102 ? 15.936 0.056 -25.248 1.00 95.12 102 ALA A O 1
ATOM 838 N N . ASP A 1 103 ? 14.256 1.328 -24.467 1.00 96.25 103 ASP A N 1
ATOM 839 C CA . ASP A 1 103 ? 14.372 2.366 -25.502 1.00 96.25 103 ASP A CA 1
ATOM 840 C C . ASP A 1 103 ? 15.758 3.030 -25.501 1.00 96.25 103 ASP A C 1
ATOM 842 O O . ASP A 1 103 ? 16.312 3.356 -26.553 1.00 96.25 103 ASP A O 1
ATOM 846 N N . SER A 1 104 ? 16.327 3.247 -24.312 1.00 94.62 104 SER A N 1
ATOM 847 C CA . SER A 1 104 ? 17.650 3.858 -24.159 1.00 94.62 104 SER A CA 1
ATOM 848 C C . SER A 1 104 ? 18.764 2.912 -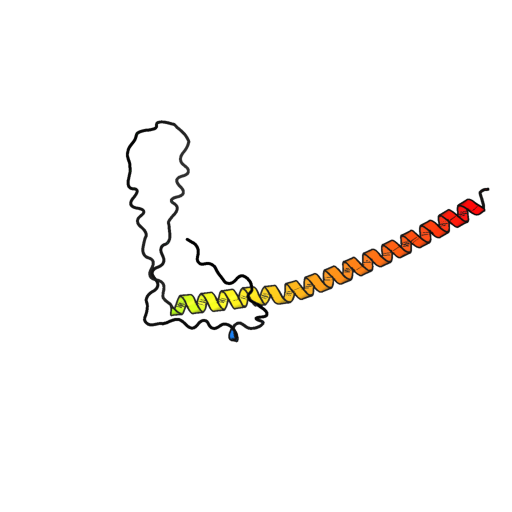24.603 1.00 94.62 104 SER A C 1
ATOM 850 O O . SER A 1 104 ? 19.684 3.356 -25.287 1.00 94.62 104 SER A O 1
ATOM 852 N N . CYS A 1 105 ? 18.664 1.619 -24.274 1.00 92.88 105 CYS A N 1
ATOM 853 C CA . CYS A 1 105 ? 19.586 0.593 -24.760 1.00 92.88 105 CYS A CA 1
ATOM 854 C C . CYS A 1 105 ? 19.579 0.528 -26.291 1.00 92.88 105 CYS A C 1
ATOM 856 O O . CYS A 1 105 ? 20.633 0.676 -26.899 1.00 92.88 105 CYS A O 1
ATOM 858 N N . ALA A 1 106 ? 18.400 0.444 -26.914 1.00 92.75 106 ALA A N 1
ATOM 859 C CA . ALA A 1 106 ? 18.285 0.405 -28.371 1.00 92.75 106 ALA A CA 1
ATOM 860 C C . ALA A 1 106 ? 18.900 1.648 -29.042 1.00 92.75 106 ALA A C 1
ATOM 862 O O . ALA A 1 106 ? 19.621 1.542 -30.031 1.00 92.75 106 ALA A O 1
ATOM 863 N N . LYS A 1 107 ? 18.666 2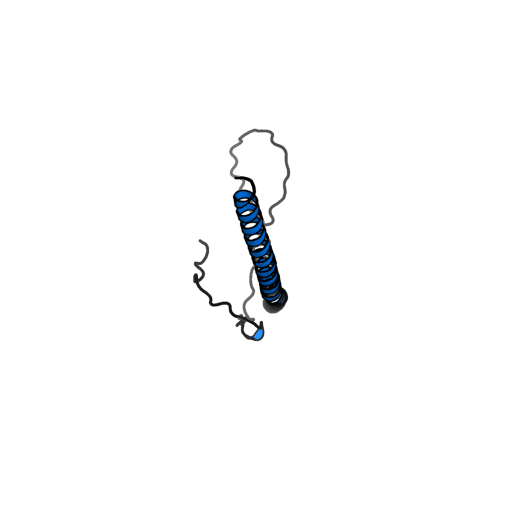.846 -28.486 1.00 92.25 107 LYS A N 1
ATOM 864 C CA . LYS A 1 107 ? 19.297 4.083 -28.982 1.00 92.25 107 LYS A CA 1
ATOM 865 C C . LYS A 1 107 ? 20.821 4.050 -28.884 1.00 92.25 107 LYS A C 1
ATOM 867 O O . LYS A 1 107 ? 21.491 4.566 -29.776 1.00 92.25 107 LYS A O 1
ATOM 872 N N . LEU A 1 108 ? 21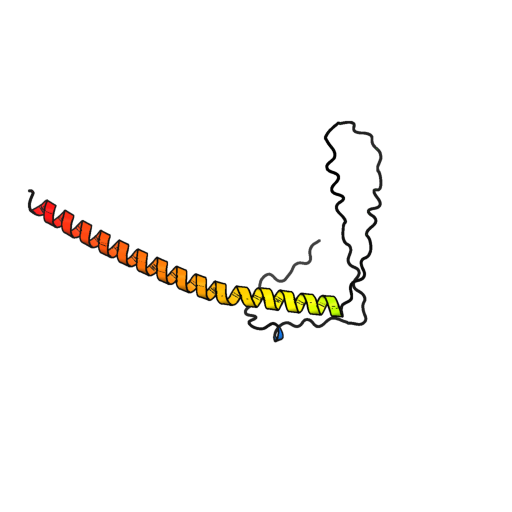.355 3.492 -27.803 1.00 91.31 108 LEU A N 1
ATOM 873 C CA . LEU A 1 108 ? 22.793 3.403 -27.570 1.00 91.31 108 LEU A CA 1
ATOM 874 C C . LEU A 1 108 ? 23.452 2.391 -28.513 1.00 91.31 108 LEU A C 1
ATOM 876 O O . LEU A 1 108 ? 24.526 2.670 -29.042 1.00 91.31 108 LEU A O 1
ATOM 880 N N . ASP A 1 109 ? 22.797 1.262 -28.767 1.00 91.00 109 ASP A N 1
ATOM 881 C CA . ASP A 1 109 ? 23.279 0.259 -29.717 1.00 91.00 109 ASP A CA 1
ATOM 882 C C . ASP A 1 109 ? 23.318 0.829 -31.143 1.00 91.00 109 ASP A C 1
ATOM 884 O O . ASP A 1 109 ? 24.354 0.761 -31.804 1.00 91.00 109 ASP A O 1
ATOM 888 N N . ASN A 1 110 ? 22.269 1.547 -31.558 1.00 86.81 110 ASN A N 1
ATOM 889 C CA . ASN A 1 110 ? 22.245 2.241 -32.851 1.00 86.81 110 ASN A CA 1
ATOM 890 C C . ASN A 1 110 ? 23.361 3.300 -32.981 1.00 86.81 110 ASN A C 1
ATOM 892 O O . ASN A 1 110 ? 23.938 3.470 -34.056 1.00 86.81 110 ASN A O 1
ATOM 896 N N . SER A 1 111 ? 23.683 4.035 -31.905 1.00 86.75 111 SER A N 1
ATOM 897 C CA . SER A 1 111 ? 24.748 5.052 -31.956 1.00 86.75 111 SER A CA 1
ATOM 898 C C . SER A 1 111 ? 26.142 4.426 -32.057 1.00 86.75 111 SER A C 1
ATOM 900 O O . SER A 1 111 ? 27.007 4.959 -32.761 1.00 86.75 111 SER A O 1
ATOM 902 N N . LYS A 1 112 ? 26.356 3.271 -31.414 1.00 84.31 112 LYS A N 1
ATOM 903 C CA . LYS A 1 112 ? 27.585 2.487 -31.573 1.00 84.31 112 LYS A CA 1
ATOM 904 C C . LYS A 1 112 ? 27.741 1.999 -33.005 1.00 84.31 112 LYS A C 1
ATOM 906 O O . LYS A 1 112 ? 28.800 2.225 -33.578 1.00 84.31 112 LYS A O 1
ATOM 911 N N . GLU A 1 113 ? 26.699 1.411 -33.594 1.00 83.00 113 GLU A N 1
ATOM 912 C CA . GLU A 1 113 ? 26.731 0.954 -34.991 1.0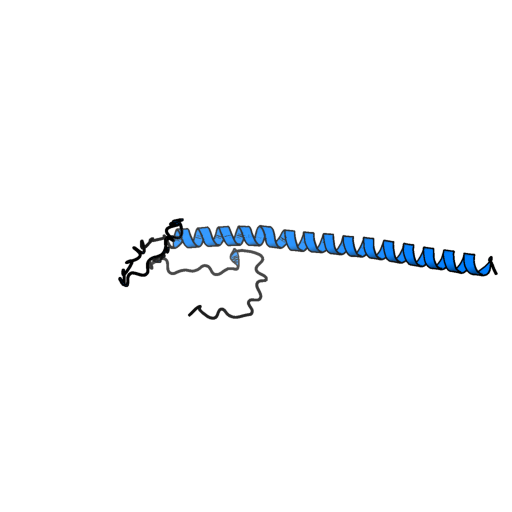0 83.00 113 GLU A CA 1
ATOM 913 C C . GLU A 1 113 ? 27.047 2.101 -35.960 1.00 83.00 113 GLU A C 1
ATOM 915 O O . GLU A 1 113 ? 27.891 1.962 -36.844 1.00 83.00 113 GLU A O 1
ATOM 920 N N . GLN A 1 114 ? 26.440 3.274 -35.758 1.00 81.62 114 GLN A N 1
ATOM 921 C CA . GLN A 1 114 ? 26.725 4.454 -36.576 1.00 81.62 114 GLN A CA 1
ATOM 922 C C . GLN A 1 114 ? 28.182 4.923 -36.442 1.00 81.62 114 GLN A C 1
ATOM 924 O O . GLN A 1 114 ? 28.809 5.290 -37.439 1.00 81.62 114 GLN A O 1
ATOM 929 N N . THR A 1 115 ? 28.719 4.932 -35.221 1.00 84.12 115 THR A N 1
ATOM 930 C CA . THR A 1 115 ? 30.105 5.350 -34.958 1.00 84.12 115 THR A CA 1
ATOM 931 C C . THR A 1 115 ? 31.101 4.355 -35.553 1.00 84.12 115 THR A C 1
ATOM 933 O O . THR A 1 115 ? 32.105 4.764 -36.138 1.00 84.12 115 THR A O 1
ATOM 936 N N . ASP A 1 116 ? 30.805 3.058 -35.461 1.00 82.31 116 ASP A N 1
ATOM 937 C CA . ASP A 1 116 ? 31.637 1.997 -36.028 1.00 82.31 116 ASP A CA 1
ATOM 938 C C . ASP A 1 116 ? 31.669 2.084 -37.561 1.00 82.31 116 ASP A C 1
ATOM 940 O O . ASP A 1 116 ? 32.741 2.094 -38.163 1.00 82.31 116 ASP A O 1
ATOM 944 N N . LEU A 1 117 ? 30.516 2.300 -38.207 1.00 81.88 117 LEU A N 1
ATOM 945 C CA . LEU A 1 117 ? 30.446 2.542 -39.653 1.00 81.88 117 LEU A CA 1
ATOM 946 C C . LEU A 1 117 ? 31.249 3.778 -40.083 1.00 81.88 117 LEU A C 1
ATOM 948 O O . LEU A 1 117 ? 31.988 3.712 -41.062 1.00 81.88 117 LEU A O 1
ATOM 952 N N . GLN A 1 118 ? 31.146 4.897 -39.359 1.00 80.25 118 GLN A N 1
ATOM 953 C CA . GLN A 1 118 ? 31.912 6.120 -39.651 1.00 80.25 118 GLN A CA 1
ATOM 954 C C . GLN A 1 118 ? 33.432 5.891 -39.573 1.00 80.25 118 GLN A C 1
ATOM 956 O O . GLN A 1 118 ? 34.170 6.411 -40.413 1.00 80.25 118 GLN A O 1
ATOM 961 N N . SER A 1 119 ? 33.889 5.076 -38.615 1.00 82.31 119 SER A N 1
ATOM 962 C CA . SER A 1 119 ? 35.298 4.690 -38.446 1.00 82.31 119 SER A CA 1
ATOM 963 C C . SER A 1 119 ? 35.861 3.944 -39.666 1.00 82.31 119 SER A C 1
ATOM 965 O O . SER A 1 119 ? 36.985 4.213 -40.090 1.00 82.31 119 SER A O 1
ATOM 967 N N . TYR A 1 120 ? 35.074 3.067 -40.305 1.00 78.62 120 TYR A N 1
ATOM 968 C CA . TYR A 1 120 ? 35.498 2.357 -41.524 1.00 78.62 120 TYR A CA 1
ATOM 969 C C . TYR A 1 120 ? 35.747 3.282 -42.725 1.00 78.62 120 TYR A C 1
ATOM 971 O O . TYR A 1 120 ? 36.592 2.965 -43.558 1.00 78.62 120 TYR A O 1
ATOM 979 N N . PHE A 1 121 ? 35.036 4.409 -42.825 1.00 76.75 121 PHE A N 1
ATOM 980 C CA . PHE A 1 121 ? 35.171 5.355 -43.943 1.00 76.75 121 PHE A CA 1
ATOM 981 C C . PHE A 1 121 ? 36.223 6.448 -43.720 1.00 76.75 121 PHE A C 1
ATOM 983 O O . PHE A 1 121 ? 36.560 7.163 -44.661 1.00 76.75 121 PHE A O 1
ATOM 990 N N . THR A 1 122 ? 36.727 6.609 -42.495 1.00 73.25 122 THR A N 1
ATOM 991 C CA . THR A 1 122 ? 37.746 7.621 -42.150 1.00 73.25 122 THR A CA 1
ATOM 992 C C . THR A 1 122 ? 39.173 7.064 -42.108 1.00 73.25 122 THR A C 1
ATOM 994 O O . THR A 1 122 ? 40.095 7.778 -41.712 1.00 73.25 122 THR A O 1
ATOM 997 N N . LYS A 1 123 ? 39.361 5.812 -42.536 1.00 55.72 123 LYS A N 1
ATOM 998 C CA . LYS A 1 123 ? 40.649 5.117 -42.629 1.00 55.72 123 LYS A CA 1
ATOM 999 C C . LYS A 1 123 ? 41.177 5.126 -44.059 1.00 55.72 123 LYS A C 1
ATOM 1001 O O . LYS A 1 123 ? 42.409 5.274 -44.208 1.00 55.72 123 LYS A O 1
#

Sequence (123 aa):
MLPNFPKNFDNKVTDVSQLNLEADESEMIVCYTTSATNNEETAEGNIDETEENVNTKQDEQYVDIVECRKRLREAYETILMYEVPLDDLDRKLHRQIRMRLADSCAKLDNSKEQTDLQSYFTK

pLDDT: mean 72.29, std 16.92, range [39.38, 96.56]

Radius of gyration: 30.49 Å; chains: 1; bounding box: 57×40×90 Å

Organism: Rhizopus delemar (strain RA 99-880 / ATCC MYA-4621 / FGSC 9543 / NRRL 43880) (NCBI:txid246409)